Protein AF-A0A519KV84-F1 (afdb_monomer_lite)

Radius of gyration: 37.01 Å; chains: 1; bounding box: 79×40×94 Å

Sequence (118 aa):
DKVATFGGSWTFLIAFGLFLVVWTVLNLILRRDAFDPYPFIFLNLMLSMIAAAQAPIIMMSQNRQAQKDRLDAGNDYQVNLKAEIEIMALLEKVEHLTARQEEQTDLIRHLLAQKEAR

Structure (mmCIF, N/CA/C/O backbone):
data_AF-A0A519KV84-F1
#
_entry.id   AF-A0A519KV84-F1
#
loop_
_atom_site.group_PDB
_atom_site.id
_atom_site.type_symbol
_atom_site.label_atom_id
_atom_site.label_alt_id
_atom_site.label_comp_id
_atom_site.label_asym_id
_atom_site.label_entity_id
_atom_site.label_seq_id
_atom_site.pdbx_PDB_ins_code
_atom_site.Cartn_x
_atom_site.Cartn_y
_atom_site.Cartn_z
_atom_site.occupancy
_atom_site.B_iso_or_equiv
_atom_site.auth_seq_id
_atom_site.auth_comp_id
_atom_site.auth_asym_id
_atom_site.auth_atom_id
_atom_site.pdbx_PDB_model_num
ATOM 1 N N . ASP A 1 1 ? -4.040 5.729 -11.682 1.00 52.16 1 ASP A N 1
ATOM 2 C CA . ASP A 1 1 ? -3.952 4.254 -11.618 1.00 52.16 1 ASP A CA 1
ATOM 3 C C . ASP A 1 1 ? -3.486 3.592 -12.907 1.00 52.16 1 ASP A C 1
ATOM 5 O O . ASP A 1 1 ? -2.433 2.980 -12.859 1.00 52.16 1 ASP A O 1
ATOM 9 N N . LYS A 1 2 ? -4.122 3.800 -14.074 1.00 49.91 2 LYS A N 1
ATOM 10 C CA . LYS A 1 2 ? -3.716 3.155 -15.351 1.00 49.91 2 LYS A CA 1
ATOM 11 C C . LYS A 1 2 ? -2.225 3.288 -15.734 1.00 49.91 2 LYS A C 1
ATOM 13 O O . LYS A 1 2 ? -1.645 2.326 -16.220 1.00 49.91 2 LYS A O 1
ATOM 18 N N . VAL A 1 3 ? -1.588 4.438 -15.485 1.00 53.41 3 VAL A N 1
ATOM 19 C CA . VAL A 1 3 ? -0.150 4.656 -15.779 1.00 53.41 3 VAL A CA 1
ATOM 20 C C . VAL A 1 3 ? 0.766 3.916 -14.789 1.00 53.41 3 VAL A C 1
ATOM 22 O O . VAL A 1 3 ? 1.808 3.406 -15.187 1.00 53.41 3 VAL A O 1
ATOM 25 N N . ALA A 1 4 ? 0.354 3.784 -13.523 1.00 56.22 4 ALA A N 1
ATOM 26 C CA . ALA A 1 4 ? 1.091 3.018 -12.513 1.00 56.22 4 ALA A CA 1
ATOM 27 C C . ALA A 1 4 ? 0.962 1.503 -12.750 1.00 56.22 4 ALA A C 1
ATOM 29 O O . ALA A 1 4 ? 1.929 0.768 -12.582 1.00 56.22 4 ALA A O 1
ATOM 30 N N . THR A 1 5 ? -0.206 1.044 -13.215 1.00 58.34 5 THR A N 1
ATOM 31 C CA . THR A 1 5 ? -0.424 -0.357 -13.603 1.00 58.34 5 THR A CA 1
ATOM 32 C C . THR A 1 5 ? 0.341 -0.722 -14.879 1.00 58.34 5 THR A C 1
ATOM 34 O O . THR A 1 5 ? 0.849 -1.832 -14.987 1.00 58.34 5 THR A O 1
ATOM 37 N N . PHE A 1 6 ? 0.465 0.207 -15.836 1.00 56.94 6 PHE A N 1
ATOM 38 C CA . PHE A 1 6 ? 1.198 -0.033 -17.083 1.00 56.94 6 PHE A CA 1
ATOM 39 C C . PHE A 1 6 ? 2.719 -0.051 -16.877 1.00 56.94 6 PHE A C 1
ATOM 41 O O . PHE A 1 6 ? 3.381 -0.968 -17.354 1.00 56.94 6 PHE A O 1
ATOM 48 N N . GLY A 1 7 ? 3.269 0.900 -16.113 1.00 60.56 7 GLY A N 1
ATOM 49 C CA . GLY A 1 7 ? 4.707 0.951 -15.810 1.00 60.56 7 GLY A CA 1
ATOM 50 C C . GLY A 1 7 ? 5.217 -0.204 -14.936 1.00 60.56 7 GLY A C 1
ATOM 51 O O . GLY A 1 7 ? 6.413 -0.476 -14.937 1.00 60.56 7 GLY A O 1
ATOM 52 N N . GLY A 1 8 ? 4.324 -0.898 -14.218 1.00 63.03 8 GLY A N 1
ATOM 53 C CA . GLY A 1 8 ? 4.640 -2.071 -13.390 1.00 63.03 8 GLY A CA 1
ATOM 54 C C . GLY A 1 8 ? 4.228 -3.421 -13.990 1.00 63.03 8 GLY A C 1
ATOM 55 O O . GLY A 1 8 ? 4.344 -4.442 -13.318 1.00 63.03 8 GLY A O 1
ATOM 56 N N . SER A 1 9 ? 3.710 -3.453 -15.222 1.00 80.56 9 SER A N 1
ATOM 57 C CA . SER A 1 9 ? 3.248 -4.695 -15.852 1.00 80.56 9 SER A CA 1
ATOM 58 C C . SER A 1 9 ? 4.414 -5.532 -16.386 1.00 80.56 9 SER A C 1
ATOM 60 O O . SER A 1 9 ? 5.328 -5.013 -17.031 1.00 80.56 9 SER A O 1
ATOM 62 N N . TRP A 1 10 ? 4.321 -6.856 -16.236 1.00 80.69 10 TRP A N 1
ATOM 63 C CA . TRP A 1 10 ? 5.227 -7.820 -16.874 1.00 80.69 10 TRP A CA 1
ATOM 64 C C . TRP A 1 10 ? 5.328 -7.630 -18.394 1.00 80.69 10 TRP A C 1
ATOM 66 O O . TRP A 1 10 ? 6.393 -7.819 -18.978 1.00 80.69 10 TRP A O 1
ATOM 76 N N . THR A 1 11 ? 4.247 -7.190 -19.042 1.00 84.38 11 THR A N 1
ATOM 77 C CA . THR A 1 11 ? 4.233 -6.916 -20.486 1.00 84.38 11 THR A CA 1
ATOM 78 C C . THR A 1 11 ? 5.120 -5.732 -20.875 1.00 84.38 11 THR A C 1
ATOM 80 O O . THR A 1 11 ? 5.769 -5.780 -21.918 1.00 84.38 11 THR A O 1
ATOM 83 N N . PHE A 1 12 ? 5.192 -4.690 -20.039 1.00 84.94 12 PHE A N 1
ATOM 84 C CA . PHE A 1 12 ? 6.048 -3.528 -20.279 1.00 84.94 12 PHE A CA 1
ATOM 85 C C . PHE A 1 12 ? 7.526 -3.900 -20.148 1.00 84.94 12 PHE A C 1
ATOM 87 O O . PHE A 1 12 ? 8.316 -3.547 -21.017 1.00 84.94 12 PHE A O 1
ATOM 94 N N . LEU A 1 13 ? 7.885 -4.678 -19.120 1.00 85.75 13 LEU A N 1
ATOM 95 C CA . LEU A 1 13 ? 9.261 -5.144 -18.914 1.00 85.75 13 LEU A CA 1
ATOM 96 C C . LEU A 1 13 ? 9.772 -5.975 -20.097 1.00 85.75 13 LEU A C 1
ATOM 98 O O . LEU A 1 13 ? 10.882 -5.746 -20.573 1.00 85.75 13 LEU A O 1
ATOM 102 N N . ILE A 1 14 ? 8.953 -6.902 -20.603 1.00 89.06 14 ILE A N 1
ATOM 103 C CA . ILE A 1 14 ? 9.319 -7.748 -21.747 1.00 89.06 14 ILE A CA 1
ATOM 104 C C . ILE A 1 14 ? 9.457 -6.912 -23.026 1.00 89.06 14 ILE A C 1
ATOM 106 O O . ILE A 1 14 ? 10.449 -7.051 -23.741 1.00 89.06 14 ILE A O 1
ATOM 110 N N . ALA A 1 15 ? 8.505 -6.016 -23.310 1.00 90.50 15 ALA A N 1
ATOM 111 C CA . ALA A 1 15 ? 8.565 -5.151 -24.489 1.00 90.50 15 ALA A CA 1
ATOM 112 C C . ALA A 1 15 ? 9.762 -4.184 -24.442 1.00 90.50 15 ALA A C 1
ATOM 114 O O . ALA A 1 15 ? 10.452 -4.005 -25.445 1.00 90.50 15 ALA A O 1
ATOM 115 N N . PHE A 1 16 ? 10.043 -3.602 -23.273 1.00 89.50 16 PHE A N 1
ATOM 116 C 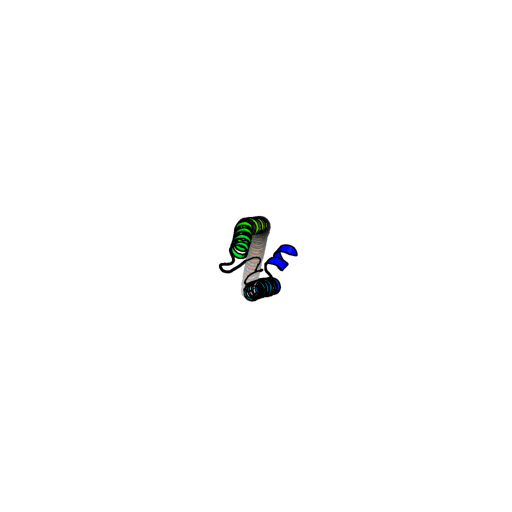CA . PHE A 1 16 ? 11.195 -2.730 -23.054 1.00 89.50 16 PHE A CA 1
ATOM 117 C C . PHE A 1 16 ? 12.516 -3.492 -23.215 1.00 89.50 16 PHE A C 1
ATOM 119 O O . PHE A 1 16 ? 13.405 -3.033 -23.927 1.00 89.50 16 PHE A O 1
ATOM 126 N N . GLY A 1 17 ? 12.628 -4.693 -22.639 1.00 90.81 17 GLY A N 1
ATOM 127 C CA . GLY A 1 17 ? 13.794 -5.559 -22.824 1.00 90.81 17 GLY A CA 1
ATOM 128 C C . GLY A 1 17 ? 14.023 -5.933 -24.291 1.00 90.81 17 GLY A C 1
ATOM 129 O O . GLY A 1 17 ? 15.146 -5.834 -24.782 1.00 90.81 17 GLY A O 1
ATOM 130 N N . LEU A 1 18 ? 12.959 -6.284 -25.022 1.00 94.56 18 LEU A N 1
ATOM 131 C CA . LEU A 1 18 ? 13.038 -6.571 -26.455 1.00 94.56 18 LEU A CA 1
ATOM 132 C C . LEU A 1 18 ? 13.518 -5.350 -27.250 1.00 94.56 18 LEU A C 1
ATOM 134 O O . LEU A 1 18 ? 14.374 -5.488 -28.121 1.00 94.56 18 LEU A O 1
ATOM 138 N N . PHE A 1 19 ? 13.015 -4.157 -26.925 1.00 92.19 19 PHE A N 1
ATOM 139 C CA . PHE A 1 19 ? 13.467 -2.910 -27.540 1.00 92.19 19 PHE A CA 1
ATOM 140 C C . PHE A 1 19 ? 14.973 -2.680 -27.331 1.00 92.19 19 PHE A C 1
ATOM 142 O O . PHE A 1 19 ? 15.675 -2.381 -28.296 1.00 92.19 19 PHE A O 1
ATOM 149 N N . LEU A 1 20 ? 15.491 -2.890 -26.114 1.00 91.00 20 LEU A N 1
ATOM 150 C CA . LEU A 1 20 ? 16.928 -2.766 -25.827 1.00 91.00 20 LEU A CA 1
ATOM 151 C C . LEU A 1 20 ? 17.767 -3.767 -26.632 1.00 91.00 20 LEU A C 1
ATOM 153 O O . LEU A 1 20 ? 18.812 -3.404 -27.175 1.00 91.00 20 LEU A O 1
ATOM 157 N N . VAL A 1 21 ? 17.309 -5.018 -26.746 1.00 92.31 21 VAL A N 1
ATOM 158 C CA . VAL A 1 21 ? 17.983 -6.049 -27.552 1.00 92.31 21 VAL A CA 1
ATOM 159 C C . VAL A 1 21 ? 18.012 -5.650 -29.026 1.00 92.31 21 VAL A C 1
ATOM 161 O O . VAL A 1 21 ? 19.079 -5.673 -29.638 1.00 92.31 21 VAL A O 1
ATOM 164 N N . VAL A 1 22 ? 16.876 -5.230 -29.591 1.00 92.81 22 VAL A N 1
ATOM 165 C CA . VAL A 1 22 ? 16.789 -4.788 -30.992 1.00 92.81 22 VAL A CA 1
ATOM 166 C C . VAL A 1 22 ? 17.700 -3.586 -31.244 1.00 92.81 22 VAL A C 1
ATOM 168 O O . VAL A 1 22 ? 18.459 -3.594 -32.210 1.00 92.81 22 VAL A O 1
ATOM 171 N N . TRP A 1 23 ? 17.693 -2.590 -30.353 1.00 87.88 23 TRP A N 1
ATOM 172 C CA . TRP A 1 23 ? 18.568 -1.418 -30.440 1.00 87.88 23 TRP A CA 1
ATOM 173 C C . TRP A 1 23 ? 20.052 -1.800 -30.440 1.00 87.88 23 TRP A C 1
ATOM 175 O O . TRP A 1 23 ? 20.831 -1.309 -31.260 1.00 87.88 23 TRP A O 1
ATOM 185 N N . THR A 1 24 ? 20.435 -2.710 -29.544 1.00 86.88 24 THR A N 1
ATOM 186 C CA . THR A 1 24 ? 21.812 -3.200 -29.409 1.00 86.88 24 THR A CA 1
ATOM 187 C C . THR A 1 24 ? 22.254 -3.947 -30.667 1.00 86.88 24 THR A C 1
ATOM 189 O O . THR A 1 24 ? 23.330 -3.681 -31.200 1.00 86.88 24 THR A O 1
ATOM 192 N N . VAL A 1 25 ? 21.411 -4.849 -31.185 1.00 89.56 25 VAL A N 1
ATOM 193 C CA . VAL A 1 25 ? 21.690 -5.637 -32.397 1.00 89.56 25 VAL A CA 1
ATOM 194 C C . VAL A 1 25 ? 21.804 -4.739 -33.630 1.00 89.56 25 VAL A C 1
ATOM 196 O O . VAL A 1 25 ? 22.746 -4.900 -34.405 1.00 89.56 25 VAL A O 1
ATOM 199 N N . LEU A 1 26 ? 20.906 -3.762 -33.796 1.00 88.00 26 LEU A N 1
ATOM 200 C CA . LEU A 1 26 ? 20.960 -2.808 -34.909 1.00 88.00 26 LEU A CA 1
ATOM 201 C C . LEU A 1 26 ? 22.264 -1.999 -34.901 1.00 88.00 26 LEU A C 1
ATOM 203 O O . LEU A 1 26 ? 22.943 -1.927 -35.925 1.00 88.00 26 LEU A O 1
ATOM 207 N N . ASN A 1 27 ? 22.658 -1.451 -33.747 1.00 86.44 27 ASN A N 1
ATOM 208 C CA . ASN A 1 27 ? 23.905 -0.689 -33.631 1.00 86.44 27 ASN A CA 1
ATOM 209 C C . ASN A 1 27 ? 25.151 -1.569 -33.817 1.00 86.44 27 ASN A C 1
ATOM 211 O O . ASN A 1 27 ? 26.139 -1.125 -34.402 1.00 86.44 27 ASN A O 1
ATOM 215 N N . LEU A 1 28 ? 25.103 -2.837 -33.395 1.00 83.44 28 LEU A N 1
ATOM 216 C CA . LEU A 1 28 ? 26.205 -3.777 -33.595 1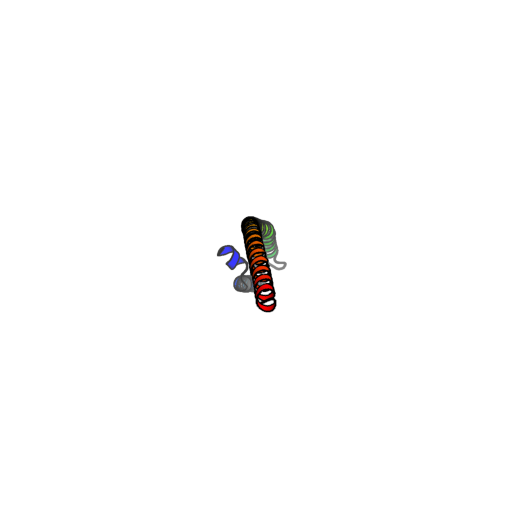.00 83.44 28 LEU A CA 1
ATOM 217 C C . LEU A 1 28 ? 26.399 -4.157 -35.072 1.00 83.44 28 LEU A C 1
ATOM 219 O O . LEU A 1 28 ? 27.540 -4.294 -35.513 1.00 83.44 28 LEU A O 1
ATOM 223 N N . ILE A 1 29 ? 25.312 -4.315 -35.837 1.00 85.88 29 ILE A N 1
ATOM 224 C CA . ILE A 1 29 ? 25.358 -4.639 -37.275 1.00 85.88 29 ILE A CA 1
ATOM 225 C C . ILE A 1 29 ? 25.859 -3.441 -38.088 1.00 85.88 29 ILE A C 1
ATOM 227 O O . ILE A 1 29 ? 26.652 -3.614 -39.014 1.00 85.88 29 ILE A O 1
ATOM 231 N N . LEU A 1 30 ? 25.437 -2.228 -37.725 1.00 82.94 30 LEU A N 1
ATOM 232 C CA . LEU A 1 30 ? 25.718 -1.016 -38.494 1.00 82.94 30 LEU A CA 1
ATOM 233 C C . LEU A 1 30 ? 27.183 -0.539 -38.377 1.00 82.94 30 LEU A C 1
ATOM 235 O O . LEU A 1 30 ? 27.652 0.192 -39.245 1.00 82.94 30 LEU A O 1
ATOM 239 N N . ARG A 1 31 ? 27.929 -1.018 -37.363 1.00 73.69 31 ARG A N 1
ATOM 240 C CA . ARG A 1 31 ? 29.383 -0.855 -37.115 1.00 73.69 31 ARG A CA 1
ATOM 241 C C . ARG A 1 31 ? 29.963 0.548 -37.346 1.00 73.69 31 ARG A C 1
ATOM 243 O O . ARG A 1 31 ? 30.326 1.203 -36.378 1.00 73.69 31 ARG A O 1
ATOM 250 N N . ARG A 1 32 ? 30.152 0.961 -38.606 1.00 68.12 32 ARG A N 1
ATOM 251 C CA . ARG A 1 32 ? 30.760 2.250 -38.985 1.00 68.12 32 ARG A CA 1
ATOM 252 C C . ARG A 1 32 ? 29.766 3.408 -39.053 1.00 68.12 32 ARG A C 1
ATOM 254 O O . ARG A 1 32 ? 30.176 4.521 -38.758 1.00 68.12 32 ARG A O 1
ATOM 261 N N . ASP A 1 33 ? 28.496 3.132 -39.340 1.00 75.69 33 ASP A N 1
ATOM 262 C CA . ASP A 1 33 ? 27.416 4.132 -39.335 1.00 75.69 33 ASP A CA 1
ATOM 263 C C . ASP A 1 33 ? 26.536 4.007 -38.075 1.00 75.69 33 ASP A C 1
ATOM 265 O O . ASP A 1 33 ? 25.398 4.472 -38.035 1.00 75.69 33 ASP A O 1
ATOM 269 N N . ALA A 1 34 ? 27.039 3.315 -37.045 1.00 78.31 34 ALA A N 1
ATOM 270 C CA . ALA A 1 34 ? 26.306 3.080 -35.809 1.00 78.31 34 ALA A CA 1
ATOM 271 C C . ALA A 1 34 ? 26.079 4.392 -35.048 1.00 78.31 34 ALA A C 1
ATOM 273 O O . ALA A 1 34 ? 27.015 5.148 -34.787 1.00 78.31 34 ALA A O 1
ATOM 274 N N . PHE A 1 35 ? 24.827 4.627 -34.660 1.00 78.62 35 PHE A N 1
ATOM 275 C CA . PHE A 1 35 ? 24.418 5.805 -33.898 1.00 78.62 35 PHE A CA 1
ATOM 276 C C . PHE A 1 35 ? 24.919 5.753 -32.444 1.00 78.62 35 PHE A C 1
ATOM 278 O O . PHE A 1 35 ? 25.278 6.780 -31.878 1.00 78.62 35 PHE A O 1
ATOM 285 N N . ASP A 1 36 ? 24.989 4.553 -31.859 1.00 84.25 36 ASP A N 1
ATOM 286 C CA . ASP A 1 36 ? 25.521 4.289 -30.517 1.00 84.25 36 ASP A CA 1
ATOM 287 C C . ASP A 1 36 ? 26.486 3.086 -30.565 1.00 84.25 36 ASP A C 1
ATOM 289 O O . ASP A 1 36 ? 26.085 1.950 -30.294 1.00 84.25 36 ASP A O 1
ATOM 293 N N . PRO A 1 37 ? 27.751 3.283 -30.991 1.00 81.19 37 PRO A N 1
ATOM 294 C CA . PRO A 1 37 ? 28.747 2.218 -31.035 1.00 81.19 37 PRO A CA 1
ATOM 295 C C . PRO A 1 37 ? 29.054 1.673 -29.638 1.00 81.19 37 PRO A C 1
ATOM 297 O O . PRO A 1 37 ? 28.957 2.384 -28.635 1.00 81.19 37 PRO A O 1
ATOM 300 N N . TYR A 1 38 ? 29.507 0.418 -29.567 1.00 78.62 38 TYR A N 1
ATOM 301 C CA . TYR A 1 38 ? 30.026 -0.153 -28.321 1.00 78.62 38 TYR A CA 1
ATOM 302 C C . TYR A 1 38 ? 31.103 0.783 -27.735 1.00 78.62 38 TYR A C 1
ATOM 304 O O . TYR A 1 38 ? 32.058 1.097 -28.454 1.00 78.62 38 TYR A O 1
ATOM 312 N N . PRO A 1 39 ? 30.971 1.259 -26.478 1.00 81.31 39 PRO A N 1
ATOM 313 C CA . PRO A 1 39 ? 30.266 0.645 -25.340 1.00 81.31 39 PRO A CA 1
ATOM 314 C C . PRO A 1 39 ? 28.831 1.146 -25.015 1.00 81.31 39 PRO A C 1
ATOM 316 O O . PRO A 1 39 ? 28.399 0.997 -23.876 1.00 81.31 39 PRO A O 1
ATOM 319 N N . PHE A 1 40 ? 28.074 1.692 -25.976 1.00 87.50 40 PHE A N 1
ATOM 320 C CA . PHE A 1 40 ? 26.668 2.133 -25.819 1.00 87.50 40 PHE A CA 1
ATOM 321 C C . PHE A 1 40 ? 26.449 3.260 -24.791 1.00 87.50 40 PHE A C 1
ATOM 323 O O . PHE A 1 40 ? 25.677 3.138 -23.832 1.00 87.50 40 PHE A O 1
ATOM 330 N N . ILE A 1 41 ? 27.158 4.376 -24.967 1.00 88.00 41 ILE A N 1
ATOM 331 C CA . ILE A 1 41 ? 27.125 5.515 -24.035 1.00 88.00 41 ILE A CA 1
ATOM 332 C C . ILE A 1 41 ? 25.730 6.155 -23.999 1.00 88.00 41 ILE A C 1
ATOM 334 O O . ILE A 1 41 ? 25.260 6.548 -22.929 1.00 88.00 41 ILE A O 1
ATOM 338 N N . PHE A 1 42 ? 25.047 6.238 -25.144 1.00 88.44 42 PHE A N 1
ATOM 339 C CA . PHE A 1 42 ? 23.733 6.873 -25.216 1.00 88.44 42 PHE A CA 1
ATOM 340 C C . PHE A 1 42 ? 22.665 6.038 -24.505 1.00 88.44 42 PHE A C 1
ATOM 342 O O . PHE A 1 42 ? 21.900 6.566 -23.693 1.00 88.44 42 PHE A O 1
ATOM 349 N N . LEU A 1 43 ? 22.661 4.721 -24.741 1.00 89.62 43 LEU A N 1
ATOM 350 C CA . LEU A 1 43 ? 21.784 3.790 -24.034 1.00 89.62 43 LEU A CA 1
ATOM 351 C C . LEU A 1 43 ? 21.989 3.869 -22.515 1.00 89.62 43 LEU A C 1
ATOM 353 O O . LEU A 1 43 ? 21.023 3.935 -21.752 1.00 89.62 43 LEU A O 1
ATOM 357 N N . ASN A 1 44 ? 23.248 3.894 -22.072 1.00 91.38 44 ASN A N 1
ATOM 358 C CA . ASN A 1 44 ? 23.590 3.984 -20.657 1.00 91.38 44 ASN A CA 1
ATOM 359 C C . ASN A 1 44 ? 23.079 5.287 -20.018 1.00 91.38 44 ASN A C 1
ATOM 361 O O . ASN A 1 44 ? 22.497 5.259 -18.928 1.00 91.38 44 ASN A O 1
ATOM 365 N N . LEU A 1 45 ? 23.230 6.416 -20.718 1.00 92.12 45 LEU A N 1
ATOM 366 C CA . LEU A 1 45 ? 22.732 7.714 -20.268 1.00 92.12 45 LEU A CA 1
ATOM 367 C C . LEU A 1 45 ? 21.204 7.710 -20.134 1.00 92.12 45 LEU A C 1
ATOM 369 O O . LEU A 1 45 ? 20.673 8.131 -19.105 1.00 92.12 45 LEU A O 1
ATOM 373 N N . MET A 1 46 ? 20.489 7.198 -21.142 1.00 91.31 46 MET A N 1
ATOM 374 C CA . MET A 1 46 ? 19.028 7.089 -21.101 1.00 91.31 46 MET A CA 1
ATOM 375 C C . MET A 1 46 ? 18.549 6.232 -19.928 1.00 91.31 46 MET A C 1
ATOM 377 O O . MET A 1 46 ? 17.675 6.663 -19.175 1.00 91.31 46 MET A O 1
ATOM 381 N N . LEU A 1 47 ? 19.135 5.046 -19.738 1.00 92.19 47 LEU A N 1
ATOM 382 C CA . LEU A 1 47 ? 18.783 4.157 -18.628 1.00 92.19 47 LEU A CA 1
ATOM 383 C C . LEU A 1 47 ? 19.037 4.816 -17.268 1.00 92.19 47 LEU A C 1
ATOM 385 O O . LEU A 1 47 ? 18.193 4.719 -16.378 1.00 92.19 47 LEU A O 1
ATOM 389 N N . SER A 1 48 ? 20.150 5.539 -17.125 1.00 94.31 48 SER A N 1
ATOM 390 C CA . SER A 1 48 ? 20.481 6.263 -15.893 1.00 94.31 48 SER A CA 1
ATOM 391 C C . SER A 1 48 ? 19.470 7.369 -15.580 1.00 94.31 48 SER A C 1
ATOM 393 O O . SER A 1 48 ? 19.046 7.506 -14.434 1.00 94.31 48 SER A O 1
ATOM 395 N N . MET A 1 49 ? 19.021 8.128 -16.587 1.00 94.50 49 MET A N 1
ATOM 396 C CA . MET A 1 49 ? 17.985 9.155 -16.404 1.00 94.50 49 MET A CA 1
ATOM 397 C C . MET A 1 49 ? 16.633 8.547 -16.019 1.00 94.50 49 MET A C 1
ATOM 399 O O . MET A 1 49 ? 15.958 9.066 -15.129 1.00 94.50 49 MET A O 1
ATOM 403 N N . ILE A 1 50 ? 16.250 7.429 -16.648 1.00 91.75 50 ILE A N 1
ATOM 404 C CA . ILE A 1 50 ? 15.025 6.697 -16.296 1.00 91.75 50 ILE A CA 1
ATOM 405 C C . ILE A 1 50 ? 15.103 6.230 -14.839 1.00 91.75 50 ILE A C 1
ATOM 407 O O . ILE A 1 50 ? 14.175 6.481 -14.073 1.00 91.75 50 ILE A O 1
ATOM 411 N N . ALA A 1 51 ? 16.218 5.616 -14.436 1.00 90.69 51 ALA A N 1
ATOM 412 C CA . ALA A 1 51 ? 16.426 5.152 -13.068 1.00 90.69 51 ALA A CA 1
ATOM 413 C C . ALA A 1 51 ? 16.392 6.302 -12.045 1.00 90.69 51 ALA A C 1
ATOM 415 O O . ALA A 1 51 ? 15.744 6.191 -11.005 1.00 90.69 51 ALA A O 1
ATOM 416 N N . ALA A 1 52 ? 17.015 7.443 -12.355 1.00 94.56 52 ALA A N 1
ATOM 417 C CA . ALA A 1 52 ? 16.981 8.624 -11.493 1.00 94.56 52 ALA A CA 1
ATOM 418 C C . ALA A 1 52 ? 15.553 9.173 -11.307 1.00 94.56 52 ALA A C 1
ATOM 420 O O . ALA A 1 52 ? 15.179 9.578 -10.206 1.00 94.56 52 ALA A O 1
ATOM 421 N N . ALA A 1 53 ? 14.729 9.141 -12.358 1.00 90.75 53 ALA A N 1
ATOM 422 C CA . ALA A 1 53 ? 13.331 9.564 -12.293 1.00 90.75 53 ALA A CA 1
ATOM 423 C C . ALA A 1 53 ? 12.418 8.565 -11.551 1.00 90.75 53 ALA A C 1
ATOM 425 O O . ALA A 1 53 ? 11.349 8.954 -11.076 1.00 90.75 53 ALA A O 1
ATOM 426 N N . GLN A 1 54 ? 12.817 7.294 -11.410 1.00 91.06 54 GLN A N 1
ATOM 427 C CA . GLN A 1 54 ? 12.001 6.270 -10.748 1.00 91.06 54 GLN A CA 1
ATOM 428 C C . GLN A 1 54 ? 11.823 6.536 -9.251 1.00 91.06 54 GLN A C 1
ATOM 430 O O . GLN A 1 54 ? 10.701 6.435 -8.758 1.00 91.06 54 GLN A O 1
ATOM 435 N N . ALA A 1 55 ? 12.884 6.899 -8.523 1.00 91.06 55 ALA A N 1
ATOM 436 C CA . ALA A 1 55 ? 12.809 7.052 -7.066 1.00 91.06 55 ALA A CA 1
ATOM 437 C C . ALA A 1 55 ? 11.767 8.103 -6.610 1.00 91.06 55 ALA A C 1
ATOM 439 O O . ALA A 1 55 ? 10.939 7.775 -5.755 1.00 91.06 55 ALA A O 1
ATOM 440 N N . PRO A 1 56 ? 11.692 9.314 -7.202 1.00 93.50 56 PRO A N 1
ATOM 441 C CA . PRO A 1 56 ? 10.638 10.278 -6.885 1.00 93.50 56 PRO A CA 1
ATOM 442 C C . PRO A 1 56 ? 9.234 9.795 -7.256 1.00 93.50 56 PRO A C 1
ATOM 444 O O . PRO A 1 56 ? 8.302 10.003 -6.485 1.00 93.50 56 PRO A O 1
ATOM 447 N N . ILE A 1 57 ? 9.065 9.133 -8.406 1.00 88.81 57 ILE A N 1
ATOM 448 C CA . ILE A 1 57 ? 7.760 8.600 -8.835 1.00 88.81 57 ILE A CA 1
ATOM 449 C C . ILE A 1 57 ? 7.274 7.534 -7.848 1.00 88.81 57 ILE A C 1
ATOM 451 O O . ILE A 1 57 ? 6.112 7.553 -7.432 1.00 88.81 57 ILE A O 1
ATOM 455 N N . ILE A 1 58 ? 8.175 6.641 -7.429 1.00 89.75 58 ILE A N 1
ATOM 456 C CA . ILE A 1 58 ? 7.905 5.635 -6.402 1.00 89.75 58 ILE A CA 1
ATOM 457 C C . ILE A 1 58 ? 7.514 6.336 -5.099 1.00 89.75 58 ILE A C 1
ATOM 459 O O . ILE A 1 58 ? 6.443 6.046 -4.569 1.00 89.75 58 ILE A O 1
ATOM 463 N N . MET A 1 59 ? 8.292 7.320 -4.638 1.00 92.12 59 MET A N 1
ATOM 464 C CA . MET A 1 59 ? 8.008 8.070 -3.410 1.00 92.12 59 MET A CA 1
ATOM 465 C C . MET A 1 59 ? 6.662 8.811 -3.466 1.00 92.12 59 MET A C 1
ATOM 467 O O . MET A 1 59 ? 5.910 8.800 -2.495 1.00 92.12 59 MET A O 1
ATOM 471 N N . MET A 1 60 ? 6.298 9.408 -4.605 1.00 91.00 60 MET A N 1
ATOM 472 C CA . MET A 1 60 ? 4.989 10.047 -4.796 1.00 91.00 60 MET A CA 1
ATOM 473 C C . MET A 1 60 ? 3.846 9.028 -4.737 1.00 91.00 60 MET A C 1
ATOM 475 O O . MET A 1 60 ? 2.801 9.303 -4.144 1.00 91.00 60 MET A O 1
ATOM 479 N N . SER A 1 61 ? 4.035 7.845 -5.332 1.00 88.06 61 SER A N 1
ATOM 480 C CA . SER A 1 61 ? 3.042 6.769 -5.276 1.00 88.06 61 SER A CA 1
ATOM 481 C C . SER A 1 61 ? 2.878 6.215 -3.857 1.00 88.06 61 SER A C 1
ATOM 483 O O . SER A 1 61 ? 1.747 6.030 -3.408 1.00 88.06 61 SER A O 1
ATOM 485 N N . GLN A 1 62 ? 3.987 6.060 -3.127 1.00 91.25 62 GLN A N 1
ATOM 486 C CA . GLN A 1 62 ? 4.012 5.650 -1.726 1.00 91.25 62 GLN A CA 1
ATOM 487 C C . GLN A 1 62 ? 3.348 6.692 -0.826 1.00 91.25 62 GLN A C 1
ATOM 489 O O . GLN A 1 62 ? 2.523 6.327 0.001 1.00 91.25 62 GLN A O 1
ATOM 494 N N . ASN A 1 63 ? 3.625 7.987 -1.013 1.00 93.31 63 ASN A N 1
ATOM 495 C CA . ASN A 1 63 ? 2.996 9.050 -0.226 1.00 93.31 63 ASN A CA 1
ATOM 496 C C . ASN A 1 63 ? 1.469 9.071 -0.412 1.00 93.31 63 ASN A C 1
ATOM 498 O O . ASN A 1 63 ? 0.726 9.230 0.554 1.00 93.31 63 ASN A O 1
ATOM 502 N N . ARG A 1 64 ? 0.988 8.860 -1.646 1.00 91.50 64 ARG A N 1
ATOM 503 C CA . ARG A 1 64 ? -0.452 8.738 -1.920 1.00 91.50 64 ARG A CA 1
ATOM 504 C C . ARG A 1 64 ? -1.058 7.511 -1.234 1.00 91.50 64 ARG A C 1
ATOM 506 O O . ARG A 1 64 ? -2.133 7.628 -0.654 1.00 91.50 64 ARG A O 1
ATOM 513 N N . GLN A 1 65 ? -0.382 6.362 -1.292 1.00 92.19 65 GLN A N 1
ATOM 514 C CA . GLN A 1 65 ? -0.847 5.141 -0.632 1.00 92.19 65 GLN A CA 1
ATOM 515 C C . GLN A 1 65 ? -0.892 5.322 0.891 1.00 92.19 65 GLN A C 1
ATOM 517 O O . GLN A 1 65 ? -1.929 5.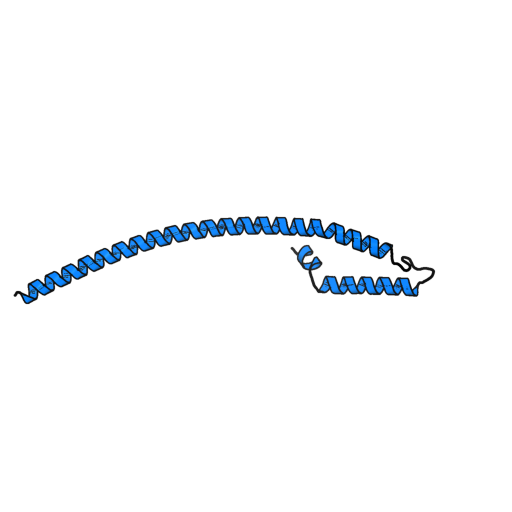093 1.495 1.00 92.19 65 GLN A O 1
ATOM 522 N N . ALA A 1 66 ? 0.164 5.876 1.489 1.00 95.38 66 ALA A N 1
ATOM 523 C CA . ALA A 1 66 ? 0.240 6.125 2.925 1.00 95.38 66 ALA A CA 1
ATOM 524 C C . ALA A 1 66 ? -0.848 7.090 3.430 1.00 95.38 66 ALA A C 1
ATOM 526 O O . ALA A 1 66 ? -1.333 6.944 4.549 1.00 95.38 66 ALA A O 1
ATOM 527 N N . GLN A 1 67 ? -1.252 8.084 2.630 1.00 94.88 67 GLN A N 1
ATOM 528 C CA . GLN A 1 67 ? -2.379 8.956 2.980 1.00 94.88 67 GLN A CA 1
ATOM 529 C C . GLN A 1 67 ? -3.703 8.192 3.023 1.00 94.88 67 GLN A C 1
ATOM 531 O O . GLN A 1 67 ? -4.491 8.405 3.941 1.00 94.88 67 GLN A O 1
ATOM 536 N N . LYS A 1 68 ? -3.932 7.293 2.060 1.00 94.38 68 LYS A N 1
ATOM 537 C CA . LYS A 1 68 ? -5.113 6.429 2.052 1.00 94.38 68 LYS A CA 1
ATOM 538 C C . LYS A 1 68 ? -5.100 5.470 3.242 1.00 94.38 68 LYS A C 1
ATOM 540 O O . LYS A 1 68 ? -6.070 5.440 3.988 1.00 94.38 68 LYS A O 1
ATOM 545 N N . ASP A 1 69 ? -3.973 4.804 3.482 1.00 95.81 69 ASP A N 1
ATOM 546 C CA . ASP A 1 69 ? -3.811 3.866 4.597 1.00 95.81 69 ASP A CA 1
ATOM 547 C C . ASP A 1 69 ? -4.064 4.551 5.955 1.00 95.81 69 ASP A C 1
ATOM 549 O O . ASP A 1 69 ? -4.659 3.965 6.854 1.00 95.81 69 ASP A O 1
ATOM 553 N N . ARG A 1 70 ? -3.671 5.826 6.107 1.00 95.44 70 ARG A N 1
ATOM 554 C CA . ARG A 1 70 ? -3.966 6.624 7.313 1.00 95.44 70 ARG A CA 1
ATOM 555 C C . ARG A 1 70 ? -5.453 6.914 7.496 1.00 95.44 70 ARG A C 1
ATOM 557 O O . ARG A 1 70 ? -5.926 6.909 8.630 1.00 95.44 70 ARG A O 1
ATOM 564 N N . LEU A 1 71 ? -6.170 7.215 6.414 1.00 95.06 71 LEU A N 1
ATOM 565 C CA . LEU A 1 71 ? -7.616 7.447 6.469 1.00 95.06 71 LEU A CA 1
ATOM 566 C C . LEU A 1 71 ? -8.357 6.157 6.825 1.00 95.06 71 LEU A C 1
ATOM 568 O O . LEU A 1 71 ? -9.208 6.179 7.712 1.00 95.06 71 LEU A O 1
ATOM 572 N N . ASP A 1 72 ? -7.980 5.049 6.188 1.00 96.38 72 ASP A N 1
ATOM 573 C CA . ASP A 1 72 ? -8.565 3.733 6.444 1.00 96.38 72 ASP A CA 1
ATOM 574 C C . ASP A 1 72 ? -8.326 3.320 7.910 1.00 96.38 72 ASP A C 1
ATOM 576 O O . ASP A 1 72 ? -9.277 3.004 8.622 1.00 96.38 72 ASP A O 1
ATOM 580 N N . ALA A 1 73 ? 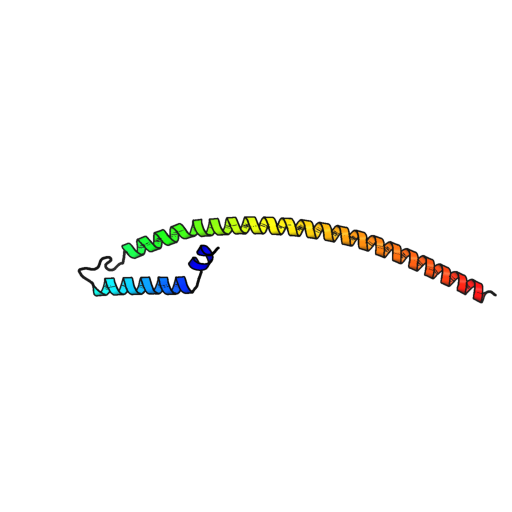-7.101 3.482 8.428 1.00 96.19 73 ALA A N 1
ATOM 581 C CA . ALA A 1 73 ? -6.786 3.218 9.837 1.00 96.19 73 ALA A CA 1
ATOM 582 C C . ALA A 1 73 ? -7.585 4.098 10.821 1.00 96.19 73 ALA A C 1
ATOM 584 O O . ALA A 1 73 ? -7.997 3.640 11.887 1.00 96.19 73 ALA A O 1
ATOM 585 N N . GLY A 1 74 ? -7.820 5.369 10.478 1.00 96.31 74 GLY A N 1
ATOM 586 C CA . GLY A 1 74 ? -8.639 6.271 11.290 1.00 96.31 74 GLY A CA 1
ATOM 587 C C . GLY A 1 74 ? -10.121 5.880 11.317 1.00 96.31 74 GLY A C 1
ATOM 588 O O . GLY A 1 74 ? -10.789 6.052 12.339 1.00 96.31 74 GLY A O 1
ATOM 589 N N . ASN A 1 75 ? -10.640 5.342 10.213 1.00 95.94 75 ASN A N 1
ATOM 590 C CA . ASN A 1 75 ? -11.994 4.803 10.151 1.00 95.94 75 ASN A CA 1
ATOM 591 C C . ASN A 1 75 ? -12.113 3.500 10.955 1.00 95.94 75 ASN A C 1
ATOM 593 O O . ASN A 1 75 ? -13.031 3.369 11.764 1.00 95.94 75 ASN A O 1
ATOM 597 N N . ASP A 1 76 ? -11.153 2.587 10.805 1.00 97.06 76 ASP A N 1
ATOM 598 C CA . ASP A 1 76 ? -11.109 1.328 11.558 1.00 97.06 76 ASP A CA 1
ATOM 599 C C . ASP A 1 76 ? -11.068 1.575 13.070 1.00 97.06 76 ASP A C 1
ATOM 601 O O . ASP A 1 76 ? -11.790 0.927 13.829 1.00 97.06 76 ASP A O 1
ATOM 605 N N . TYR A 1 77 ? -10.304 2.577 13.516 1.00 96.69 77 TYR A N 1
ATOM 606 C CA . TYR A 1 77 ? -10.272 2.983 14.920 1.00 96.69 77 TYR A CA 1
ATOM 607 C C . TYR A 1 77 ? -11.650 3.425 15.443 1.00 96.69 77 TYR A C 1
ATOM 609 O O . TYR A 1 77 ? -12.066 3.015 16.527 1.00 96.69 77 TYR A O 1
ATOM 617 N N . GLN A 1 78 ? -12.387 4.230 14.671 1.00 97.06 78 GLN A N 1
ATOM 618 C CA . GLN A 1 78 ? -13.730 4.681 15.054 1.00 97.06 78 GLN A CA 1
ATOM 619 C C . GLN A 1 78 ? -14.739 3.531 15.099 1.00 97.06 78 GLN A C 1
ATOM 621 O O . GLN A 1 78 ? -15.565 3.471 16.011 1.00 97.06 78 GLN A O 1
ATOM 626 N N . VAL A 1 79 ? -14.666 2.606 14.139 1.00 97.44 79 VAL A N 1
ATOM 627 C CA . VAL A 1 79 ? -15.503 1.401 14.133 1.00 97.44 79 VAL A CA 1
ATOM 628 C C . VAL A 1 79 ? -15.204 0.542 15.360 1.00 97.44 79 VAL A C 1
ATOM 630 O O . VAL A 1 79 ? -16.139 0.102 16.025 1.00 97.44 79 VAL A O 1
ATOM 633 N N . ASN A 1 80 ? -13.927 0.364 15.707 1.00 97.62 80 ASN A N 1
ATOM 634 C CA . ASN A 1 80 ? -13.526 -0.416 16.873 1.00 97.62 80 ASN A CA 1
ATOM 635 C C . ASN A 1 80 ? -14.021 0.206 18.188 1.00 97.62 80 ASN A C 1
ATOM 637 O O . ASN A 1 80 ? -14.593 -0.500 19.012 1.00 97.62 80 ASN A O 1
ATOM 641 N N . LEU A 1 81 ? -13.892 1.527 18.355 1.00 97.62 81 LEU A N 1
ATOM 642 C CA . LEU A 1 81 ? -14.448 2.239 19.515 1.00 97.62 81 LEU A CA 1
ATOM 643 C C . LEU A 1 81 ? -15.966 2.070 19.623 1.00 97.62 81 LEU A C 1
ATOM 645 O O . LEU A 1 81 ? -16.501 1.843 20.706 1.00 97.62 81 LEU A O 1
ATOM 649 N N . LYS A 1 82 ? -16.679 2.175 18.497 1.00 97.69 82 LYS A N 1
ATOM 650 C CA . LYS A 1 82 ? -18.130 1.977 18.480 1.00 97.69 82 LYS A CA 1
ATOM 651 C C . LYS A 1 82 ? -18.503 0.545 18.871 1.00 97.69 82 LYS A C 1
ATOM 653 O O . LYS A 1 82 ? -19.435 0.364 19.651 1.00 97.69 82 LYS A O 1
ATOM 658 N N . ALA A 1 83 ? -17.773 -0.444 18.359 1.00 97.44 83 ALA A N 1
ATOM 659 C CA . ALA A 1 83 ? -17.971 -1.845 18.710 1.00 97.44 83 ALA A CA 1
ATOM 660 C C . ALA A 1 83 ? -17.705 -2.097 20.202 1.00 97.44 83 ALA A C 1
ATOM 662 O O . ALA A 1 83 ? -18.474 -2.806 20.841 1.00 97.44 83 ALA A O 1
ATOM 663 N N . GLU A 1 84 ? -16.675 -1.475 20.777 1.00 97.94 84 GLU A N 1
ATOM 664 C CA . GLU A 1 84 ? -16.376 -1.569 22.208 1.00 97.94 84 GLU A CA 1
ATOM 665 C C . GLU A 1 84 ? -17.531 -1.035 23.071 1.00 97.94 84 GLU A C 1
ATOM 667 O O . GLU A 1 84 ? -17.991 -1.728 23.979 1.00 97.94 84 GLU A O 1
ATOM 672 N N . ILE A 1 85 ? -18.075 0.141 22.741 1.00 97.75 85 ILE A N 1
ATOM 673 C CA . ILE A 1 85 ? -19.240 0.714 23.440 1.00 97.75 85 ILE A CA 1
ATOM 674 C C . ILE A 1 85 ? -20.465 -0.203 23.318 1.00 97.75 85 ILE A C 1
ATOM 676 O O . ILE A 1 85 ? -21.195 -0.411 24.288 1.00 97.75 85 ILE A O 1
ATOM 680 N N . GLU A 1 86 ? -20.703 -0.761 22.132 1.00 97.88 86 GLU A N 1
ATOM 681 C CA . GLU A 1 86 ? -21.822 -1.674 21.899 1.00 97.88 86 GLU A CA 1
ATOM 682 C C . GLU A 1 86 ? -21.671 -2.976 22.699 1.00 97.88 86 GLU A C 1
ATOM 684 O O . GLU A 1 86 ? -22.642 -3.442 23.294 1.00 97.88 86 GLU A O 1
ATOM 689 N N . ILE A 1 87 ? -20.453 -3.517 22.803 1.00 97.94 87 ILE A N 1
ATOM 690 C CA . ILE A 1 87 ? -20.145 -4.676 23.651 1.00 97.94 87 ILE A CA 1
ATOM 691 C C . ILE A 1 87 ? -20.406 -4.353 25.123 1.00 97.94 87 ILE A C 1
ATOM 693 O O . ILE A 1 87 ? -21.048 -5.152 25.801 1.00 97.94 87 ILE A O 1
ATOM 697 N N . MET A 1 88 ? -19.976 -3.189 25.619 1.00 97.81 88 MET A N 1
ATOM 698 C CA . MET A 1 88 ? -20.257 -2.773 27.001 1.00 97.81 88 MET A CA 1
ATOM 699 C C . MET A 1 88 ? -21.765 -2.695 27.272 1.00 97.81 88 MET A C 1
ATOM 701 O O . MET A 1 88 ? -22.245 -3.231 28.268 1.00 97.81 88 MET A O 1
ATOM 705 N N . ALA A 1 89 ? -22.534 -2.111 26.349 1.00 97.69 89 ALA A N 1
ATOM 706 C CA . ALA A 1 89 ? -23.990 -2.038 26.467 1.00 97.69 89 ALA A CA 1
ATOM 707 C C . ALA A 1 89 ? -24.665 -3.423 26.404 1.00 97.69 89 ALA A C 1
ATOM 709 O O . ALA A 1 89 ? -25.713 -3.644 27.016 1.00 97.69 89 ALA A O 1
ATOM 710 N N . LEU A 1 90 ? -24.099 -4.370 25.649 1.00 97.75 90 LEU A N 1
ATOM 711 C CA . LEU A 1 90 ? -24.568 -5.756 25.628 1.00 97.75 90 LEU A CA 1
ATOM 712 C C . LEU A 1 90 ? -24.242 -6.486 26.935 1.00 97.75 90 LEU A C 1
ATOM 714 O O . LEU A 1 90 ? -25.103 -7.209 27.432 1.00 97.75 90 LEU A O 1
ATOM 718 N N . LEU A 1 91 ? -23.055 -6.274 27.507 1.00 97.94 91 LEU A N 1
ATOM 719 C CA . LEU A 1 91 ? -22.665 -6.845 28.799 1.00 97.94 91 LEU A CA 1
ATOM 720 C C . LEU A 1 91 ? -23.607 -6.389 29.916 1.00 97.94 91 LEU A C 1
ATOM 722 O O . LEU A 1 91 ? -24.142 -7.234 30.627 1.00 97.94 91 LEU A O 1
ATOM 726 N N . GLU A 1 92 ? -23.920 -5.093 29.985 1.00 97.81 92 GLU A N 1
ATOM 727 C CA . GLU A 1 92 ? -24.885 -4.554 30.954 1.00 97.81 92 GLU A CA 1
ATOM 728 C C . GLU A 1 92 ? -26.264 -5.231 30.826 1.00 97.81 92 GLU A C 1
ATOM 730 O O . GLU A 1 92 ? -26.892 -5.619 31.814 1.00 97.81 92 GLU A O 1
ATOM 735 N N . LYS A 1 93 ? -26.735 -5.451 29.590 1.00 97.12 93 LYS A N 1
ATOM 736 C CA . LYS A 1 93 ? -27.997 -6.168 29.344 1.00 97.12 93 LYS A CA 1
ATOM 737 C C . LYS A 1 93 ? -27.932 -7.627 29.789 1.00 97.12 93 LYS A C 1
ATOM 739 O O . LYS A 1 93 ? -28.922 -8.130 30.320 1.00 97.12 93 LYS A O 1
AT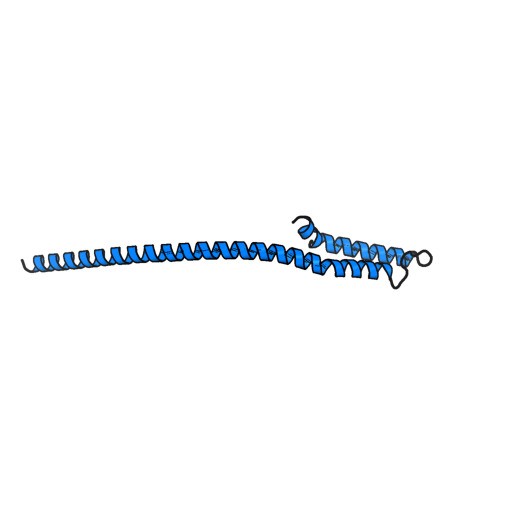OM 744 N N . VAL A 1 94 ? -26.812 -8.311 29.561 1.00 97.81 94 VAL A N 1
ATOM 745 C CA . VAL A 1 94 ? -26.608 -9.705 29.982 1.00 97.81 94 VAL A CA 1
ATOM 746 C C . VAL A 1 94 ? -26.587 -9.810 31.505 1.00 97.81 94 VAL A C 1
ATOM 748 O O . VAL A 1 94 ? -27.272 -10.672 32.055 1.00 97.81 94 VAL A O 1
ATOM 751 N N . GLU A 1 95 ? -25.881 -8.914 32.192 1.00 97.38 95 GLU A N 1
ATOM 752 C CA . GLU A 1 95 ? -25.856 -8.850 33.657 1.00 97.38 95 GLU A CA 1
ATOM 753 C C . GLU A 1 95 ? -27.261 -8.633 34.227 1.00 97.38 95 GLU A C 1
ATOM 755 O O . GLU A 1 95 ? -27.712 -9.390 35.085 1.00 97.38 95 GLU A O 1
ATOM 760 N N . HIS A 1 96 ? -28.014 -7.679 33.679 1.00 96.50 96 HIS A N 1
ATOM 761 C CA . HIS A 1 96 ? -29.386 -7.419 34.108 1.00 96.50 96 HIS A CA 1
ATOM 762 C C . HIS A 1 96 ? -30.333 -8.611 33.863 1.00 96.50 96 HIS A C 1
ATOM 764 O O . HIS A 1 96 ? -31.192 -8.911 34.696 1.00 96.50 96 HIS A O 1
ATOM 770 N N . LEU A 1 97 ? -30.193 -9.323 32.738 1.00 96.81 97 LEU A N 1
ATOM 771 C CA . LEU A 1 97 ? -30.957 -10.552 32.489 1.00 96.81 97 LEU A CA 1
ATOM 772 C C . LEU A 1 97 ? -30.575 -11.671 33.463 1.00 96.81 97 LEU A C 1
ATOM 774 O O . LEU A 1 97 ? -31.454 -12.409 33.906 1.00 96.81 97 LEU A O 1
ATOM 778 N N . THR A 1 98 ? -29.294 -11.773 33.812 1.00 96.75 98 THR A N 1
ATOM 779 C CA . THR A 1 98 ? -28.779 -12.777 34.750 1.00 96.75 98 THR A CA 1
ATOM 780 C C . THR A 1 98 ? -29.324 -12.527 36.155 1.00 96.75 98 THR A C 1
ATOM 782 O O . THR A 1 98 ? -29.873 -13.443 36.759 1.00 96.75 98 THR A O 1
ATOM 785 N N . ALA A 1 99 ? -29.320 -11.273 36.615 1.00 96.19 99 ALA A N 1
ATOM 786 C CA . ALA A 1 99 ? -29.910 -10.885 37.896 1.00 96.19 99 ALA A CA 1
ATOM 787 C C . ALA A 1 99 ? -31.410 -11.235 37.984 1.00 96.19 99 ALA A C 1
ATOM 789 O O . ALA A 1 99 ? -31.876 -11.765 38.991 1.00 96.19 99 ALA A O 1
ATOM 790 N N . ARG A 1 100 ? -32.178 -11.014 36.904 1.00 96.06 100 ARG A N 1
ATOM 791 C CA . ARG A 1 100 ? -33.596 -11.423 36.850 1.00 96.06 100 ARG A CA 1
ATOM 792 C C . ARG A 1 100 ? -33.783 -12.940 36.902 1.00 96.06 100 ARG A C 1
ATOM 794 O O . ARG A 1 100 ? -34.750 -13.408 37.496 1.00 96.06 100 ARG A O 1
ATOM 801 N N . GLN A 1 101 ? -32.900 -13.705 36.260 1.00 95.75 101 GLN A N 1
ATOM 802 C CA . GLN A 1 101 ? -32.945 -15.171 36.300 1.00 95.75 101 GLN A CA 1
ATOM 803 C C . GLN A 1 101 ? -32.655 -15.707 37.707 1.00 95.75 101 GLN A C 1
ATOM 805 O O . GLN A 1 101 ? -33.316 -16.650 38.148 1.00 95.75 101 GLN A O 1
ATOM 810 N N . GLU A 1 102 ? -31.715 -15.095 38.428 1.00 96.19 102 GLU A N 1
ATOM 811 C CA . GLU A 1 102 ? -31.427 -15.434 39.826 1.00 96.19 102 GLU A CA 1
ATOM 812 C C . GLU A 1 102 ? -32.646 -15.178 40.721 1.00 96.19 102 GLU A C 1
ATOM 814 O O . GLU A 1 102 ? -33.093 -16.093 41.411 1.00 96.19 102 GLU A O 1
ATOM 819 N N . GLU A 1 103 ? -33.274 -14.002 40.611 1.00 95.56 103 GLU A N 1
ATOM 820 C CA . GLU A 1 103 ? -34.489 -13.666 41.368 1.00 95.56 103 GLU A CA 1
ATOM 821 C C . GLU A 1 103 ? -35.638 -14.655 41.090 1.00 95.56 103 GLU A C 1
ATOM 823 O O . GLU A 1 103 ? -36.299 -15.141 42.013 1.00 95.56 103 GLU A O 1
ATOM 828 N N . GLN A 1 104 ? -35.858 -15.014 39.819 1.00 95.12 104 GLN A N 1
ATOM 829 C CA . GLN A 1 104 ? -36.859 -16.018 39.441 1.00 95.12 104 GLN A CA 1
ATOM 830 C C . GLN A 1 104 ? -36.542 -17.399 40.024 1.00 95.12 104 GLN A C 1
ATOM 832 O O . GLN A 1 104 ? -37.446 -18.097 40.490 1.00 95.12 104 GLN A O 1
ATOM 837 N N . THR A 1 105 ? -35.270 -17.797 40.010 1.00 96.19 105 THR A N 1
ATOM 838 C CA . THR A 1 105 ? -34.824 -19.090 40.540 1.00 96.19 105 THR A CA 1
ATOM 839 C C . THR A 1 105 ? -35.029 -19.163 42.051 1.00 96.19 105 THR A C 1
ATOM 841 O O . THR A 1 105 ? -35.536 -20.171 42.553 1.00 96.19 105 THR A O 1
ATOM 844 N N . ASP A 1 106 ? -34.710 -18.090 42.772 1.00 95.81 106 ASP A N 1
ATOM 845 C CA . ASP A 1 106 ? -34.910 -17.997 44.217 1.00 95.81 106 ASP A CA 1
ATOM 846 C C . ASP A 1 106 ? -36.394 -18.003 44.592 1.00 95.81 106 ASP A C 1
ATOM 848 O O . ASP A 1 106 ? -36.796 -18.712 45.521 1.00 95.81 106 ASP A O 1
ATOM 852 N N . LEU A 1 107 ? -37.239 -17.307 43.824 1.00 95.25 107 LEU A N 1
ATOM 853 C CA . LEU A 1 107 ? -38.688 -17.340 44.016 1.00 95.25 107 LEU A CA 1
ATOM 854 C C . LEU A 1 107 ? -39.247 -18.757 43.827 1.00 95.25 107 LEU A C 1
ATOM 856 O O . LEU A 1 107 ? -40.023 -19.232 44.658 1.00 95.25 107 LEU A O 1
ATOM 860 N N . ILE A 1 108 ? -38.834 -19.456 42.765 1.00 95.31 108 ILE A N 1
ATOM 861 C CA . ILE A 1 108 ? -39.245 -20.845 42.514 1.00 95.31 108 ILE A CA 1
ATOM 862 C C . ILE A 1 108 ? -38.813 -21.749 43.674 1.00 95.31 108 ILE A C 1
ATOM 864 O O . ILE A 1 108 ? -39.629 -22.529 44.168 1.00 95.31 108 ILE A O 1
ATOM 868 N N . ARG A 1 109 ? -37.567 -21.625 44.153 1.00 94.38 109 ARG A N 1
ATOM 869 C CA . ARG A 1 109 ? -37.080 -22.386 45.317 1.00 94.38 109 ARG A CA 1
ATOM 870 C C . ARG A 1 109 ? -37.921 -22.122 46.562 1.00 94.38 109 ARG A C 1
ATOM 872 O O . ARG A 1 109 ? -38.293 -23.070 47.251 1.00 94.38 109 ARG A O 1
ATOM 879 N N . HIS A 1 110 ? -38.258 -20.862 46.833 1.00 93.69 110 HIS A N 1
ATOM 880 C CA . HIS A 1 110 ? -39.069 -20.501 47.993 1.00 93.69 110 HIS A CA 1
ATOM 881 C C . HIS A 1 110 ? -40.492 -21.078 47.913 1.00 93.69 110 HIS A C 1
ATOM 883 O O . HIS A 1 110 ? -40.994 -21.629 48.894 1.00 93.69 110 HIS A O 1
ATOM 889 N N . LEU A 1 111 ? -41.128 -21.015 46.739 1.00 94.44 111 LEU A N 1
ATOM 890 C CA . LEU A 1 111 ? -42.460 -21.587 46.512 1.00 94.44 111 LEU A CA 1
ATOM 891 C C . LEU A 1 111 ? -42.473 -23.116 46.648 1.00 94.44 111 LEU A C 1
ATOM 893 O O . LEU A 1 111 ? -43.419 -23.670 47.209 1.00 94.44 111 LEU A O 1
ATOM 897 N N . LEU A 1 112 ? -41.432 -23.801 46.163 1.00 93.19 112 LEU A N 1
ATOM 898 C CA . LEU A 1 112 ? -41.290 -25.250 46.330 1.00 93.19 112 LEU A CA 1
ATOM 899 C C . LEU A 1 112 ? -41.157 -25.630 47.810 1.00 93.19 112 LEU A C 1
ATOM 901 O O . LEU A 1 112 ? -41.890 -26.502 48.271 1.00 93.19 112 LEU A O 1
ATOM 905 N N . ALA A 1 113 ? -40.324 -24.916 48.572 1.00 93.06 113 ALA A N 1
ATOM 906 C CA . ALA A 1 113 ? -40.158 -25.152 50.007 1.00 93.06 113 ALA A CA 1
ATOM 907 C C . ALA A 1 113 ? -41.460 -24.931 50.802 1.00 93.06 113 ALA A C 1
ATOM 909 O O . ALA A 1 113 ? -41.787 -25.711 51.694 1.00 93.06 113 ALA A O 1
ATOM 910 N N . GLN A 1 114 ? -42.248 -23.901 50.460 1.00 92.06 114 GLN A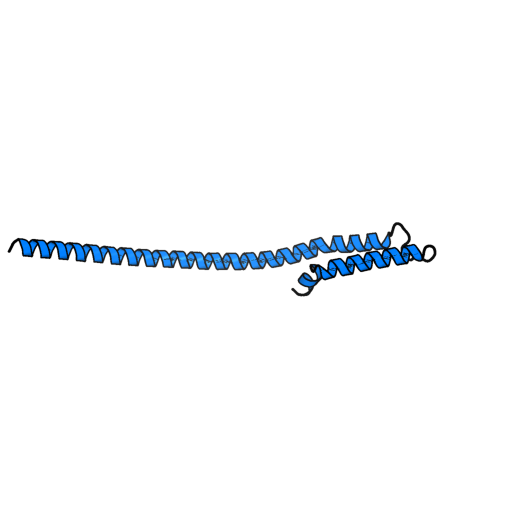 N 1
ATOM 911 C CA . GLN A 1 114 ? -43.566 -23.689 51.076 1.00 92.06 114 GLN A CA 1
ATOM 912 C C . GLN A 1 114 ? -44.556 -24.814 50.765 1.00 92.06 114 GLN A C 1
ATOM 914 O O . GLN A 1 114 ? -45.406 -25.130 51.598 1.00 92.06 114 GLN A O 1
ATOM 919 N N . LYS A 1 115 ? -44.476 -25.394 49.564 1.00 89.38 115 LYS A N 1
ATOM 920 C CA . LYS A 1 115 ? -45.364 -26.478 49.145 1.00 89.38 115 LYS A CA 1
ATOM 921 C C . LYS A 1 115 ? -45.016 -27.801 49.828 1.00 89.38 115 LYS A C 1
ATOM 923 O O . LYS A 1 115 ? -45.934 -28.534 50.157 1.00 89.38 115 LYS A O 1
ATOM 928 N N . GLU A 1 116 ? -43.736 -28.091 50.054 1.00 86.56 116 GLU A N 1
ATOM 929 C CA . GLU A 1 116 ? -43.295 -29.287 50.794 1.00 86.56 116 GLU A CA 1
ATOM 930 C C . GLU A 1 116 ? -43.629 -29.225 52.293 1.00 86.56 116 GLU A C 1
ATOM 932 O O . GLU A 1 116 ? -43.765 -30.260 52.938 1.00 86.56 116 GLU A O 1
ATOM 937 N N . ALA A 1 117 ? -43.782 -28.020 52.852 1.00 77.38 117 ALA A N 1
ATOM 938 C CA . ALA A 1 117 ? -44.145 -27.810 54.253 1.00 77.38 117 ALA A CA 1
ATOM 939 C C . ALA A 1 117 ? -45.663 -27.892 54.542 1.00 77.38 117 ALA A C 1
ATOM 941 O O . ALA A 1 117 ? -46.059 -27.774 55.704 1.00 77.38 117 ALA A O 1
ATOM 942 N N . ARG A 1 118 ? -46.507 -28.044 53.512 1.00 65.31 118 ARG A N 1
ATOM 943 C CA . ARG A 1 118 ? -47.967 -28.218 53.614 1.00 65.31 118 ARG A CA 1
ATOM 944 C C . ARG A 1 118 ? -48.370 -29.659 53.347 1.00 65.31 118 ARG A C 1
ATOM 946 O O . ARG A 1 118 ? -49.301 -30.114 54.045 1.00 65.31 118 ARG A O 1
#

pLDDT: mean 88.86, std 10.87, range [49.91, 97.94]

Secondary structure (DSSP, 8-state):
-HHHHHHT-HHHHHHHHHHHHHHHHHHHHHTTS-SS-TTTHHHHHHHHHHHHHHHHHHHHHHHHHHHHHHHHHHHHHHHHHHHHHHHHHHHHHHHHHHHHHHHHHHHHHHHHHHHHT-

Foldseek 3Di:
DVVVCCVPDPVNVVVVVVVVVVLVVVQVVVAPPRPQHPVRPVVVVVVVVVVVVVVVVVVVVVVVVVVVVVVVVVVVVVVVVVVVVVVVVVVVVVVVVVVVVVVVVVVVVVVVVVVVVD